Protein AF-A0A847FYL1-F1 (afdb_monomer_lite)

Radius of gyration: 13.66 Å; chains: 1; bounding box: 37×30×34 Å

Foldseek 3Di:
DAEEEEEFPPLCRVLLQVLCVVVVHNYDYDPLLPDQPLVVCCVPPPGPAYEYGYEDLVLSVVVVLPDPPSDPVSRVSSVVSPVSSVVPGPYYDYCSPHDSVRVNVVVVVVVVVPDD

Structure (mmCIF, N/CA/C/O backbone):
data_AF-A0A847FYL1-F1
#
_entry.id   AF-A0A847FYL1-F1
#
loop_
_atom_site.group_PDB
_atom_site.id
_atom_site.type_symbol
_atom_site.label_atom_id
_atom_site.label_alt_id
_atom_site.label_comp_id
_atom_site.label_asym_id
_atom_site.label_entity_id
_atom_site.label_seq_id
_atom_site.pdbx_PDB_ins_code
_atom_site.Cartn_x
_atom_site.Cartn_y
_atom_site.Cartn_z
_atom_site.occupancy
_atom_site.B_iso_or_equiv
_atom_site.auth_seq_id
_atom_site.auth_comp_id
_atom_site.auth_asym_id
_atom_site.auth_atom_id
_atom_site.pdbx_PDB_model_num
ATOM 1 N N . MET A 1 1 ? -7.626 -4.648 16.717 1.00 92.38 1 MET A N 1
ATOM 2 C CA . MET A 1 1 ? -7.654 -4.664 15.246 1.00 92.38 1 MET A CA 1
ATOM 3 C C . MET A 1 1 ? -6.235 -4.549 14.706 1.00 92.38 1 MET A C 1
ATOM 5 O O . MET A 1 1 ? -5.611 -3.505 14.866 1.00 92.38 1 MET A O 1
ATOM 9 N N . ARG A 1 2 ? -5.696 -5.636 14.153 1.00 97.06 2 ARG A N 1
ATOM 10 C CA . ARG A 1 2 ? -4.398 -5.714 13.477 1.00 97.06 2 ARG A CA 1
ATOM 11 C C . ARG A 1 2 ? -4.570 -5.358 12.009 1.00 97.06 2 ARG A C 1
ATOM 13 O O . ARG A 1 2 ? -5.327 -6.018 11.302 1.00 97.06 2 ARG A O 1
ATOM 20 N N . ILE A 1 3 ? -3.833 -4.359 11.553 1.00 98.19 3 ILE A N 1
ATOM 21 C CA . ILE A 1 3 ? -3.851 -3.889 10.172 1.00 98.19 3 ILE A CA 1
ATOM 22 C C . ILE A 1 3 ? -2.571 -4.353 9.487 1.00 98.19 3 ILE A C 1
ATOM 24 O O . ILE A 1 3 ? -1.465 -4.198 10.022 1.00 98.19 3 ILE A O 1
ATOM 28 N N . LYS A 1 4 ? -2.706 -4.912 8.288 1.00 98.56 4 LYS A N 1
ATOM 29 C CA . LYS A 1 4 ? -1.566 -5.245 7.439 1.00 98.56 4 LYS A CA 1
ATOM 30 C C . LYS A 1 4 ? -1.662 -4.530 6.109 1.00 98.56 4 LYS A C 1
ATOM 32 O O . LYS A 1 4 ? -2.681 -4.608 5.437 1.00 98.56 4 LYS A O 1
ATOM 37 N N . VAL A 1 5 ? -0.565 -3.890 5.731 1.00 98.75 5 VAL A N 1
ATOM 38 C CA . VAL A 1 5 ? -0.418 -3.169 4.471 1.00 98.75 5 VAL A CA 1
ATOM 39 C C . VAL A 1 5 ? 0.436 -3.989 3.501 1.00 98.75 5 VAL A C 1
ATOM 41 O O . VAL A 1 5 ? 1.550 -4.408 3.834 1.00 98.75 5 VAL A O 1
ATOM 44 N N . VAL A 1 6 ? -0.086 -4.214 2.299 1.00 98.62 6 VAL A N 1
ATOM 45 C CA . VAL A 1 6 ? 0.538 -4.939 1.178 1.00 98.62 6 VAL A CA 1
ATOM 46 C C . VAL A 1 6 ? 0.438 -4.107 -0.102 1.00 98.62 6 VAL A C 1
ATOM 48 O O . VAL A 1 6 ? -0.256 -3.095 -0.130 1.00 98.62 6 VAL A O 1
ATOM 51 N N . GLY A 1 7 ? 1.156 -4.501 -1.153 1.00 98.56 7 GLY A N 1
ATOM 52 C CA . GLY A 1 7 ? 1.242 -3.732 -2.397 1.00 98.56 7 GLY A CA 1
ATOM 53 C C . GLY A 1 7 ? 2.615 -3.827 -3.067 1.00 98.56 7 GLY A C 1
ATOM 54 O O . GLY A 1 7 ? 3.542 -4.362 -2.449 1.00 98.56 7 GLY A O 1
ATOM 55 N N . PRO A 1 8 ? 2.789 -3.332 -4.303 1.00 98.06 8 PRO A N 1
ATOM 56 C CA . PRO A 1 8 ? 4.088 -3.331 -4.977 1.00 98.06 8 PRO A CA 1
ATOM 57 C C . PRO A 1 8 ? 5.120 -2.444 -4.265 1.00 98.06 8 PRO A C 1
ATOM 59 O O . PRO A 1 8 ? 4.797 -1.615 -3.405 1.00 98.06 8 PRO A O 1
ATOM 62 N N . CYS A 1 9 ? 6.402 -2.608 -4.572 1.00 96.69 9 CYS A N 1
ATOM 63 C CA . CYS A 1 9 ? 7.427 -1.669 -4.129 1.00 96.69 9 CYS A CA 1
ATOM 64 C C . CYS A 1 9 ? 7.085 -0.245 -4.604 1.00 96.69 9 CYS A C 1
ATOM 66 O O . CYS A 1 9 ? 6.548 -0.055 -5.688 1.00 96.69 9 CYS A O 1
ATOM 68 N N . ALA A 1 10 ? 7.413 0.752 -3.778 1.00 96.62 10 ALA A N 1
ATOM 69 C CA . ALA A 1 10 ? 7.074 2.169 -3.970 1.00 96.62 10 ALA A CA 1
ATOM 70 C C . ALA A 1 10 ? 5.584 2.560 -3.887 1.00 96.62 10 ALA A C 1
ATOM 72 O O . ALA A 1 10 ? 5.282 3.741 -4.045 1.00 96.62 10 ALA A O 1
ATOM 73 N N . SER A 1 11 ? 4.671 1.656 -3.511 1.00 98.06 11 SER A N 1
ATOM 74 C CA . SER A 1 11 ? 3.275 2.029 -3.214 1.00 98.06 11 SER A CA 1
ATOM 75 C C . SER A 1 11 ? 3.057 2.683 -1.839 1.00 98.06 11 SER A C 1
ATOM 77 O O . SER A 1 11 ? 1.936 3.002 -1.477 1.00 98.06 11 SER A O 1
ATOM 79 N N . GLY A 1 12 ? 4.112 2.883 -1.037 1.00 97.88 12 GLY A N 1
ATOM 80 C CA . GLY A 1 12 ? 4.010 3.575 0.260 1.00 97.88 12 GLY A CA 1
ATOM 81 C C . GLY A 1 12 ? 3.687 2.685 1.469 1.00 97.88 12 GLY A C 1
ATOM 82 O O . GLY A 1 12 ? 3.408 3.198 2.550 1.00 97.88 12 GLY A O 1
ATOM 83 N N . LYS A 1 13 ? 3.776 1.350 1.344 1.00 98.25 13 LYS A N 1
ATOM 84 C CA . LYS A 1 13 ? 3.432 0.387 2.417 1.00 98.25 13 LYS A CA 1
ATOM 85 C C . LYS A 1 13 ? 4.035 0.708 3.793 1.00 98.25 13 LYS A C 1
ATOM 87 O O . LYS A 1 13 ? 3.334 0.717 4.804 1.00 98.25 13 LYS A O 1
ATOM 92 N N . SER A 1 14 ? 5.354 0.904 3.840 1.00 97.94 14 SER A N 1
ATOM 93 C CA . SER A 1 14 ? 6.104 1.125 5.083 1.00 97.94 14 SER A CA 1
ATOM 94 C C . SER A 1 14 ? 5.781 2.481 5.705 1.00 97.94 14 SER A C 1
ATOM 96 O O . SER A 1 14 ? 5.657 2.575 6.927 1.00 97.94 14 SER A O 1
ATOM 98 N N . VAL A 1 15 ? 5.599 3.498 4.859 1.00 98.31 15 VAL A N 1
ATOM 99 C CA . VAL A 1 15 ? 5.202 4.854 5.243 1.00 98.31 15 VAL A CA 1
ATOM 100 C C . VAL A 1 15 ? 3.816 4.835 5.878 1.00 98.31 15 VAL A C 1
ATOM 102 O O . VAL A 1 15 ? 3.678 5.270 7.021 1.00 98.31 15 VAL A O 1
ATOM 105 N N . LEU A 1 16 ? 2.817 4.250 5.206 1.00 98.69 16 LEU A N 1
ATOM 106 C CA . LEU A 1 16 ? 1.461 4.140 5.745 1.00 98.69 16 LEU A CA 1
ATOM 107 C C . LEU A 1 16 ? 1.458 3.384 7.077 1.00 98.69 16 LEU A C 1
ATOM 109 O O . LEU A 1 16 ? 0.901 3.864 8.062 1.00 98.69 16 LEU A O 1
ATOM 113 N N . ALA A 1 17 ? 2.121 2.225 7.143 1.00 98.56 17 ALA A N 1
ATOM 114 C CA . ALA A 1 17 ? 2.178 1.450 8.378 1.00 98.56 17 ALA A CA 1
ATOM 115 C C . ALA A 1 17 ? 2.839 2.241 9.524 1.00 98.56 17 ALA A C 1
ATOM 117 O O . ALA A 1 17 ? 2.401 2.142 10.668 1.00 98.56 17 ALA A O 1
ATOM 118 N N . ALA A 1 18 ? 3.870 3.046 9.241 1.00 98.69 18 ALA A N 1
ATOM 119 C CA . ALA A 1 18 ? 4.481 3.931 10.232 1.00 98.69 18 ALA A CA 1
ATOM 120 C C . ALA A 1 18 ? 3.545 5.073 10.659 1.00 98.69 18 ALA A C 1
ATOM 122 O O . ALA A 1 18 ? 3.453 5.350 11.854 1.00 98.69 18 ALA A O 1
ATOM 123 N N . GLY A 1 19 ? 2.832 5.697 9.718 1.00 98.62 19 GLY A N 1
ATOM 124 C CA . GLY A 1 19 ? 1.831 6.730 9.996 1.00 98.62 19 GLY A CA 1
ATOM 125 C C . GLY A 1 19 ? 0.709 6.222 10.896 1.00 98.62 19 GLY A C 1
ATOM 126 O O . GLY A 1 19 ? 0.441 6.814 11.938 1.00 98.62 19 GLY A O 1
ATOM 127 N N . LEU A 1 20 ? 0.140 5.062 10.570 1.00 98.50 20 LEU A N 1
ATOM 128 C CA . LEU A 1 20 ? -0.888 4.413 11.382 1.00 98.50 20 LEU A CA 1
ATOM 129 C C . LEU A 1 20 ? -0.391 4.083 12.795 1.00 98.50 20 LEU A C 1
ATOM 131 O O . LEU A 1 20 ? -1.097 4.338 13.769 1.00 98.50 20 LEU A O 1
ATOM 135 N N . ARG A 1 21 ? 0.845 3.583 12.938 1.00 98.62 21 ARG A N 1
ATOM 136 C CA . ARG A 1 21 ? 1.435 3.337 14.265 1.00 98.62 21 ARG A CA 1
ATOM 137 C C . ARG A 1 21 ? 1.583 4.617 15.087 1.00 98.62 21 ARG A C 1
ATOM 139 O O . ARG A 1 21 ? 1.324 4.579 16.285 1.00 98.62 21 ARG A O 1
ATOM 146 N N . ARG A 1 22 ? 1.957 5.746 14.470 1.00 98.44 22 ARG A N 1
ATOM 147 C CA . ARG A 1 22 ? 2.029 7.048 15.166 1.00 98.44 22 ARG A CA 1
ATOM 148 C C . ARG A 1 22 ? 0.668 7.513 15.688 1.00 98.44 22 ARG A C 1
ATOM 150 O O . ARG A 1 22 ? 0.624 8.188 16.707 1.00 98.44 22 ARG A O 1
ATOM 157 N N . LEU A 1 23 ? -0.419 7.121 15.026 1.00 97.62 23 LEU A N 1
ATOM 158 C CA . LEU A 1 23 ? -1.794 7.398 15.451 1.00 97.62 23 LEU A CA 1
ATOM 159 C C . LEU A 1 23 ? -2.352 6.360 16.446 1.00 97.62 23 LEU A C 1
ATOM 161 O O . LEU A 1 23 ? -3.519 6.429 16.817 1.00 97.62 23 LEU A O 1
ATOM 165 N N . GLY A 1 24 ? -1.540 5.392 16.889 1.00 97.88 24 GLY A N 1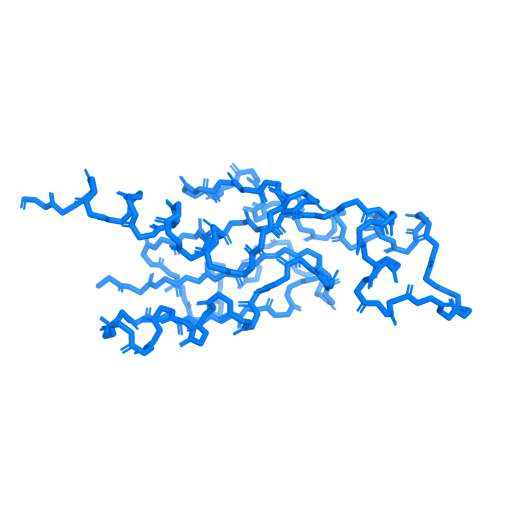
ATOM 166 C CA . GLY A 1 24 ? -1.936 4.382 17.876 1.00 97.88 24 GLY A CA 1
ATOM 167 C C . GLY A 1 24 ? -2.589 3.123 17.296 1.00 97.88 24 GLY A C 1
ATOM 168 O O . GLY A 1 24 ? -2.997 2.245 18.057 1.00 97.88 24 GLY A O 1
ATOM 169 N N . TYR A 1 25 ? -2.666 2.977 15.969 1.00 97.88 25 TYR A N 1
ATOM 170 C CA . TYR A 1 25 ? -3.157 1.743 15.356 1.00 97.88 25 TYR A CA 1
ATOM 171 C C . TYR A 1 25 ? -2.096 0.633 15.388 1.00 97.88 25 TYR A C 1
ATOM 173 O O . TYR A 1 25 ? -0.902 0.859 15.174 1.00 97.88 25 TYR A O 1
ATOM 181 N N . ASN A 1 26 ? -2.539 -0.615 15.564 1.00 97.69 26 ASN A N 1
ATOM 182 C CA . ASN A 1 26 ? -1.677 -1.790 15.441 1.00 97.69 26 ASN A CA 1
ATOM 183 C C . ASN A 1 26 ? -1.478 -2.149 13.956 1.00 97.69 26 ASN A C 1
ATOM 185 O O . ASN A 1 26 ? -2.207 -2.982 13.414 1.00 97.69 26 ASN A O 1
ATOM 189 N N . ALA A 1 27 ? -0.523 -1.487 13.295 1.00 98.31 27 ALA A N 1
ATOM 190 C CA . ALA A 1 27 ? -0.278 -1.615 11.858 1.00 98.31 27 ALA A CA 1
ATOM 191 C C . ALA A 1 27 ? 1.118 -2.163 11.508 1.00 98.31 27 ALA A C 1
ATOM 193 O O . ALA A 1 27 ? 2.145 -1.739 12.049 1.00 98.31 27 ALA A O 1
ATOM 194 N N . SER A 1 28 ? 1.162 -3.058 10.521 1.00 98.19 28 SER A N 1
ATOM 195 C CA . SER A 1 28 ? 2.382 -3.655 9.964 1.00 98.19 28 SER A CA 1
ATOM 196 C C . SER A 1 28 ? 2.369 -3.623 8.433 1.00 98.19 28 SER A C 1
ATOM 198 O O . SER A 1 28 ? 1.307 -3.535 7.824 1.00 98.19 28 SER A O 1
ATOM 200 N N . SER A 1 29 ? 3.538 -3.699 7.794 1.00 97.38 29 SER A N 1
ATOM 201 C CA . SER A 1 29 ? 3.658 -3.867 6.339 1.00 97.38 29 SER A CA 1
ATOM 202 C C . SER A 1 29 ? 4.283 -5.220 6.014 1.00 97.38 29 SER A C 1
ATOM 204 O O . SER A 1 29 ? 5.149 -5.681 6.758 1.00 97.38 29 SER A O 1
ATOM 206 N N . ALA A 1 30 ? 3.896 -5.833 4.897 1.00 95.25 30 ALA A N 1
ATOM 207 C CA . ALA A 1 30 ? 4.496 -7.077 4.416 1.00 95.25 30 ALA A CA 1
ATOM 208 C C . ALA A 1 30 ? 5.171 -6.892 3.050 1.00 95.25 30 ALA A C 1
ATOM 210 O O . ALA A 1 30 ? 4.635 -6.236 2.159 1.00 95.25 30 ALA A O 1
ATOM 211 N N . ALA A 1 31 ? 6.331 -7.527 2.887 1.00 94.88 31 ALA A N 1
ATOM 212 C CA . ALA A 1 31 ? 7.096 -7.591 1.641 1.00 94.88 31 ALA A CA 1
ATOM 213 C C . ALA A 1 31 ? 6.583 -8.724 0.723 1.00 94.88 31 ALA A C 1
ATOM 215 O O . ALA A 1 31 ? 7.351 -9.564 0.253 1.00 94.88 31 ALA A O 1
ATOM 216 N N . GLN A 1 32 ? 5.258 -8.820 0.549 1.00 93.56 32 GLN A N 1
ATOM 217 C CA . GLN A 1 32 ? 4.636 -9.912 -0.213 1.00 93.56 32 GLN A CA 1
ATOM 218 C C . GLN A 1 32 ? 4.940 -9.844 -1.719 1.00 93.56 32 GLN A C 1
ATOM 220 O O . GLN A 1 32 ? 4.994 -10.878 -2.376 1.00 93.56 32 GLN A O 1
ATOM 225 N N . ASP A 1 33 ? 5.221 -8.660 -2.247 1.00 93.81 33 ASP A N 1
ATOM 226 C CA . ASP A 1 33 ? 5.736 -8.413 -3.599 1.00 93.81 33 ASP A CA 1
ATOM 227 C C . ASP A 1 33 ? 6.994 -9.235 -3.957 1.00 93.81 33 ASP A C 1
ATOM 229 O O . ASP A 1 33 ? 7.299 -9.453 -5.136 1.00 93.81 33 ASP A O 1
ATOM 233 N N . HIS A 1 34 ? 7.699 -9.756 -2.950 1.00 93.81 34 HIS A N 1
ATOM 234 C CA . HIS A 1 34 ? 8.875 -10.615 -3.105 1.00 93.81 34 HIS A CA 1
ATOM 235 C C . HIS A 1 34 ? 8.621 -12.093 -2.772 1.00 93.81 34 HIS A C 1
ATOM 237 O O . HIS A 1 34 ? 9.555 -12.891 -2.789 1.00 93.81 34 HIS A O 1
ATOM 243 N N . SER A 1 35 ? 7.378 -12.474 -2.477 1.00 94.50 35 SER A N 1
ATOM 244 C CA . SER A 1 35 ? 7.006 -13.840 -2.111 1.00 94.50 35 SER A CA 1
ATOM 245 C C . SER A 1 35 ? 6.308 -14.562 -3.258 1.00 94.50 35 SER A C 1
ATOM 247 O O . SER A 1 35 ? 5.477 -13.989 -3.955 1.00 94.50 35 SER A O 1
ATOM 249 N N . TYR A 1 36 ? 6.611 -15.851 -3.419 1.00 95.00 36 TYR A N 1
ATOM 250 C CA . TYR A 1 36 ? 5.887 -16.747 -4.328 1.00 95.00 36 TYR A CA 1
ATOM 251 C C . TYR A 1 36 ? 4.694 -17.443 -3.663 1.00 95.00 36 TYR A C 1
ATOM 253 O O . TYR A 1 36 ? 4.009 -18.220 -4.316 1.00 95.00 36 TYR A O 1
ATOM 261 N N . VAL A 1 37 ? 4.441 -17.192 -2.373 1.00 96.94 37 VAL A N 1
ATOM 262 C CA . VAL A 1 37 ? 3.284 -17.737 -1.652 1.00 96.94 37 VAL A CA 1
ATOM 263 C C . VAL A 1 37 ? 2.127 -16.735 -1.768 1.00 96.94 37 VAL A C 1
ATOM 265 O O . VAL A 1 37 ? 2.170 -15.706 -1.086 1.00 96.94 37 VAL A O 1
ATOM 268 N N . PRO A 1 38 ? 1.084 -16.996 -2.586 1.00 95.56 38 PRO A N 1
ATOM 269 C CA . PRO A 1 38 ? 0.067 -15.986 -2.907 1.00 95.56 38 PRO A CA 1
ATOM 270 C C . PRO A 1 38 ? -0.717 -15.495 -1.683 1.00 95.56 38 PRO A C 1
ATOM 272 O O . PRO A 1 38 ? -1.109 -14.335 -1.588 1.00 95.56 38 PRO A O 1
ATOM 275 N N . ASP A 1 39 ? -0.916 -16.360 -0.695 1.00 96.94 39 ASP A N 1
ATOM 276 C CA . ASP A 1 39 ? -1.650 -16.060 0.530 1.00 96.94 39 ASP A CA 1
ATOM 277 C C . ASP A 1 39 ? -0.736 -15.854 1.748 1.00 96.94 39 ASP A C 1
ATOM 279 O O . ASP A 1 39 ? -1.167 -16.021 2.892 1.00 96.94 39 ASP A O 1
ATOM 283 N N . MET A 1 40 ? 0.526 -15.459 1.531 1.00 96.88 40 MET A N 1
ATOM 284 C CA . MET A 1 40 ? 1.485 -15.188 2.611 1.00 96.88 40 MET A CA 1
ATOM 285 C C . MET A 1 40 ? 0.924 -14.220 3.661 1.00 96.88 40 MET A C 1
ATOM 287 O O . MET A 1 40 ? 1.102 -14.449 4.861 1.00 96.88 40 MET A O 1
ATOM 291 N N . TRP A 1 41 ? 0.212 -13.168 3.233 1.00 96.69 41 TRP A N 1
ATOM 292 C CA . TRP A 1 41 ? -0.438 -12.202 4.125 1.00 96.69 41 TRP A CA 1
ATOM 293 C C . TRP A 1 41 ? -1.368 -12.858 5.151 1.00 96.69 41 TRP A C 1
ATOM 295 O O . TRP A 1 41 ? -1.493 -12.348 6.263 1.00 96.69 41 TRP A O 1
ATOM 305 N N . ARG A 1 42 ? -1.998 -13.984 4.807 1.00 96.88 42 ARG A N 1
ATOM 306 C CA . ARG A 1 42 ? -2.914 -14.717 5.682 1.00 96.88 42 ARG A CA 1
ATOM 307 C C . ARG A 1 42 ? -2.183 -15.707 6.583 1.00 96.88 42 ARG A C 1
ATOM 309 O O . ARG A 1 42 ? -2.680 -16.011 7.656 1.00 96.88 42 ARG A O 1
ATOM 316 N N . ARG A 1 43 ? -1.012 -16.202 6.172 1.00 96.56 43 ARG A N 1
ATOM 317 C CA . ARG A 1 43 ? -0.251 -17.231 6.907 1.00 96.56 43 ARG A CA 1
ATOM 318 C C . ARG A 1 43 ? 0.686 -16.652 7.965 1.00 96.56 43 ARG A C 1
ATOM 320 O O . ARG A 1 43 ? 0.799 -17.209 9.050 1.00 96.56 43 ARG A O 1
ATOM 327 N N . ILE A 1 44 ? 1.359 -15.542 7.665 1.00 94.75 44 ILE A N 1
ATOM 328 C CA . ILE A 1 44 ? 2.377 -14.951 8.549 1.00 94.75 44 ILE A CA 1
ATOM 329 C C . ILE A 1 44 ? 1.787 -13.726 9.237 1.00 94.75 44 ILE A C 1
ATOM 331 O O . ILE A 1 44 ? 1.557 -12.722 8.570 1.00 94.75 44 ILE A O 1
ATOM 335 N N . ASN A 1 45 ? 1.576 -13.771 10.555 1.00 93.31 45 ASN A N 1
ATOM 336 C CA . ASN A 1 45 ? 0.934 -12.702 11.342 1.00 93.31 45 AS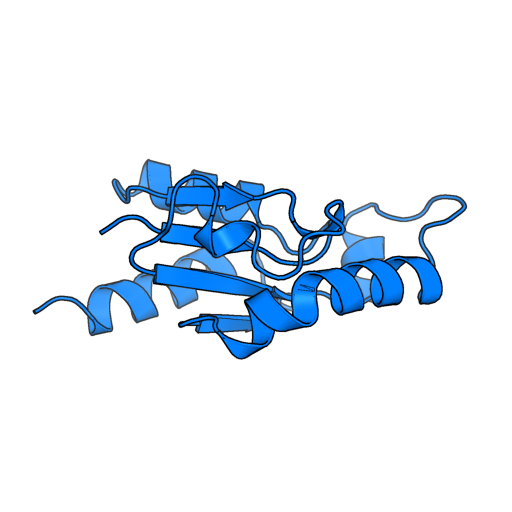N A CA 1
ATOM 337 C C . ASN A 1 45 ? -0.419 -12.252 10.747 1.00 93.31 45 ASN A C 1
ATOM 339 O O . ASN A 1 45 ? -0.510 -11.122 10.263 1.00 93.31 45 ASN A O 1
ATOM 343 N N . PRO A 1 46 ? -1.443 -13.123 10.705 1.00 96.25 46 PRO A N 1
ATOM 344 C CA . PRO A 1 46 ? -2.708 -12.852 10.012 1.00 96.25 46 PRO A CA 1
ATOM 345 C C . PRO A 1 46 ? -3.347 -11.524 10.470 1.00 96.25 46 PRO A C 1
ATOM 347 O O . PRO A 1 46 ? -3.372 -11.280 11.678 1.00 96.25 46 PRO A O 1
ATOM 350 N N . PRO A 1 47 ? -3.821 -10.652 9.562 1.00 97.50 47 PRO A N 1
ATOM 351 C CA . PRO A 1 47 ? -4.463 -9.399 9.948 1.00 97.50 47 PRO A CA 1
ATOM 352 C C . PRO A 1 47 ? -5.946 -9.575 10.281 1.00 97.50 47 PRO A C 1
ATOM 354 O O . PRO A 1 47 ? -6.565 -10.548 9.860 1.00 97.50 47 PRO A O 1
ATOM 357 N N . ASP A 1 48 ? -6.504 -8.583 10.975 1.00 97.56 48 ASP A N 1
ATOM 358 C CA . ASP A 1 48 ? -7.956 -8.392 11.066 1.00 97.56 48 ASP A CA 1
ATOM 359 C C . ASP A 1 48 ? -8.458 -7.525 9.891 1.00 97.56 48 ASP A C 1
ATOM 361 O O . ASP A 1 48 ? -9.595 -7.685 9.467 1.00 97.56 48 ASP A O 1
ATOM 365 N N . LEU A 1 49 ? -7.604 -6.631 9.360 1.00 97.56 49 LEU A N 1
ATOM 366 C CA . LEU A 1 49 ? -7.838 -5.860 8.131 1.00 97.56 49 LEU A CA 1
ATOM 367 C C . LEU A 1 49 ? -6.609 -5.860 7.210 1.00 97.56 49 LEU A C 1
ATOM 369 O O . LEU A 1 49 ? -5.485 -5.575 7.649 1.00 97.56 49 LEU A O 1
ATOM 373 N N . LEU A 1 50 ? -6.828 -6.118 5.923 1.00 98.56 50 LEU A N 1
ATOM 374 C CA . LEU A 1 50 ? -5.819 -6.085 4.869 1.00 98.56 50 LEU A CA 1
ATOM 375 C C . LEU A 1 50 ? -6.010 -4.852 3.975 1.00 98.56 50 LEU A C 1
ATOM 377 O O . LEU A 1 50 ? -7.032 -4.704 3.314 1.00 98.56 50 LEU A O 1
ATOM 381 N N . ILE A 1 51 ? -4.994 -3.994 3.913 1.00 98.69 51 ILE A N 1
ATOM 382 C CA . ILE A 1 51 ? -4.965 -2.809 3.051 1.00 98.69 51 ILE A CA 1
ATOM 383 C C . ILE A 1 51 ? -3.998 -3.059 1.902 1.00 98.69 51 ILE A C 1
ATOM 385 O O . ILE A 1 51 ? -2.830 -3.385 2.127 1.00 98.69 51 ILE A O 1
ATOM 389 N N . TYR A 1 52 ? -4.472 -2.865 0.679 1.00 98.81 52 TYR A N 1
ATOM 390 C CA . TYR A 1 52 ? -3.681 -2.949 -0.535 1.00 98.81 52 TYR A CA 1
ATOM 391 C C . TYR A 1 52 ? -3.398 -1.555 -1.091 1.00 98.81 52 TYR A C 1
ATOM 393 O O . TYR A 1 52 ? -4.325 -0.822 -1.425 1.00 98.81 52 TYR A O 1
ATOM 401 N N . LEU A 1 53 ? -2.120 -1.209 -1.236 1.00 98.88 53 LEU A N 1
ATOM 402 C CA . LEU A 1 53 ? -1.687 -0.000 -1.934 1.00 98.88 53 LEU A CA 1
ATOM 403 C C . LEU A 1 53 ? -1.124 -0.367 -3.303 1.00 98.88 53 LEU A C 1
ATOM 405 O O . LEU A 1 53 ? -0.162 -1.137 -3.375 1.00 98.88 53 LEU A O 1
ATOM 409 N N . ASP A 1 54 ? -1.675 0.204 -4.369 1.00 98.62 54 ASP A N 1
ATOM 410 C CA . ASP A 1 54 ? -1.137 0.065 -5.721 1.00 98.62 54 ASP A CA 1
ATOM 411 C C . ASP A 1 54 ? -0.331 1.290 -6.154 1.00 98.62 54 ASP A C 1
ATOM 413 O O . ASP A 1 54 ? -0.372 2.352 -5.527 1.00 98.62 54 ASP A O 1
ATOM 417 N N . VAL A 1 55 ? 0.455 1.101 -7.209 1.00 98.44 55 VAL A N 1
ATOM 418 C CA . VAL A 1 55 ? 1.224 2.158 -7.862 1.00 98.44 55 VAL A CA 1
ATOM 419 C C . VAL A 1 55 ? 1.462 1.805 -9.334 1.00 98.44 55 VAL A C 1
ATOM 421 O O . VAL A 1 55 ? 1.619 0.628 -9.689 1.00 98.44 55 VAL A O 1
ATOM 424 N N . GLY A 1 56 ? 1.474 2.811 -10.195 1.00 98.25 56 GLY A N 1
ATOM 425 C CA . GLY A 1 56 ? 1.903 2.774 -11.583 1.00 98.25 56 GLY A CA 1
ATOM 426 C C . GLY A 1 56 ? 3.404 3.023 -11.735 1.00 98.25 56 GLY A C 1
ATOM 427 O O . GLY A 1 56 ? 4.093 3.492 -10.824 1.00 98.25 56 GLY A O 1
ATOM 428 N N . LEU A 1 57 ? 3.941 2.697 -12.911 1.00 97.75 57 LEU A N 1
ATOM 429 C CA . LEU A 1 57 ? 5.380 2.786 -13.169 1.00 97.75 57 LEU A CA 1
ATOM 430 C C . LEU A 1 57 ? 5.895 4.228 -13.066 1.00 97.75 57 LEU A C 1
ATOM 432 O O . LEU A 1 57 ? 6.881 4.478 -12.379 1.00 97.75 57 LEU A O 1
ATOM 436 N N . GLU A 1 58 ? 5.178 5.179 -13.665 1.00 96.88 58 GLU A N 1
ATOM 437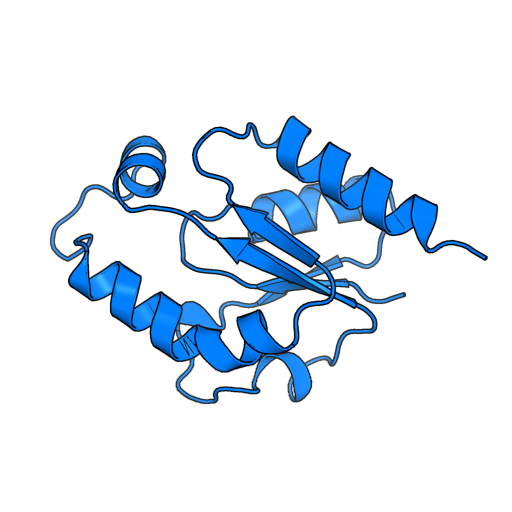 C CA . GLU A 1 58 ? 5.528 6.604 -13.635 1.00 96.88 58 GLU A CA 1
ATOM 438 C C . GLU A 1 58 ? 5.589 7.150 -12.202 1.00 96.88 58 GLU A C 1
ATOM 440 O O . GLU A 1 58 ? 6.539 7.837 -11.822 1.00 96.88 58 GLU A O 1
ATOM 445 N N . ALA A 1 59 ? 4.610 6.811 -11.359 1.00 97.44 59 ALA A N 1
ATOM 446 C CA . ALA A 1 59 ? 4.610 7.219 -9.957 1.00 97.44 59 ALA A CA 1
ATOM 447 C C . ALA A 1 59 ? 5.749 6.556 -9.167 1.00 97.44 59 ALA A C 1
ATOM 449 O O . ALA A 1 59 ? 6.419 7.216 -8.367 1.00 97.44 59 ALA A O 1
ATOM 450 N N . ALA A 1 60 ? 6.032 5.274 -9.417 1.00 97.06 60 ALA A N 1
ATOM 451 C CA . ALA A 1 60 ? 7.178 4.594 -8.822 1.00 97.06 60 ALA A CA 1
ATOM 452 C C . ALA A 1 60 ? 8.509 5.255 -9.232 1.00 97.06 60 ALA A C 1
ATOM 454 O O . ALA A 1 60 ? 9.396 5.439 -8.390 1.00 97.06 60 ALA A O 1
ATOM 455 N N . HIS A 1 61 ? 8.639 5.673 -10.493 1.00 96.75 61 HIS A N 1
ATOM 456 C CA . HIS A 1 61 ? 9.797 6.404 -11.011 1.00 96.75 61 HIS A CA 1
ATOM 457 C C . HIS A 1 61 ? 9.952 7.773 -10.346 1.00 96.75 61 HIS A C 1
ATOM 459 O O . HIS A 1 61 ? 11.037 8.077 -9.848 1.00 96.75 61 HIS A O 1
ATOM 465 N N . ARG A 1 62 ? 8.867 8.550 -10.206 1.00 95.75 62 ARG A N 1
ATOM 466 C CA . ARG A 1 62 ? 8.870 9.805 -9.423 1.00 95.75 62 ARG A CA 1
ATOM 467 C C . ARG A 1 62 ? 9.345 9.592 -7.979 1.00 95.75 62 ARG A C 1
ATOM 469 O O . ARG A 1 62 ? 9.966 10.476 -7.398 1.00 95.75 62 ARG A O 1
ATOM 476 N N . ARG A 1 63 ? 9.117 8.400 -7.416 1.00 94.94 63 ARG A N 1
ATOM 477 C CA . ARG A 1 63 ? 9.559 7.968 -6.073 1.00 94.94 63 ARG A CA 1
ATOM 478 C C . ARG A 1 63 ? 10.959 7.328 -6.055 1.00 94.94 63 ARG A C 1
ATOM 480 O O . ARG A 1 63 ? 11.321 6.626 -5.105 1.00 94.94 63 ARG A O 1
ATOM 487 N N . GLY A 1 64 ? 11.756 7.542 -7.102 1.00 92.75 64 GLY A N 1
ATOM 488 C CA . GLY A 1 64 ? 13.164 7.143 -7.175 1.00 92.75 64 GLY A CA 1
ATOM 489 C C . GLY A 1 64 ? 13.406 5.682 -7.558 1.00 92.75 64 GLY A C 1
ATOM 490 O O . GLY A 1 64 ? 14.503 5.165 -7.346 1.00 92.75 64 GLY A O 1
ATOM 491 N N . ARG A 1 65 ? 12.405 4.980 -8.099 1.00 93.38 65 ARG A N 1
ATOM 492 C CA . ARG A 1 65 ? 12.571 3.616 -8.625 1.00 93.38 65 ARG A CA 1
ATOM 493 C C . ARG A 1 65 ? 12.989 3.628 -10.100 1.00 93.38 65 ARG A C 1
ATOM 495 O O . ARG A 1 65 ? 12.264 3.122 -10.935 1.00 93.38 65 ARG A O 1
ATOM 502 N N . THR A 1 66 ? 14.132 4.226 -10.429 1.00 84.38 66 THR A N 1
ATOM 503 C CA . THR A 1 66 ? 14.506 4.593 -11.818 1.00 84.38 66 THR A CA 1
ATOM 504 C C . THR A 1 66 ? 15.743 3.871 -12.383 1.00 84.38 66 THR A C 1
ATOM 506 O O . THR A 1 66 ? 16.378 4.353 -13.315 1.00 84.38 66 THR A O 1
ATOM 509 N N . GLY A 1 67 ? 16.126 2.713 -11.833 1.00 84.75 67 GLY A N 1
ATOM 510 C CA . GLY A 1 67 ? 17.326 1.965 -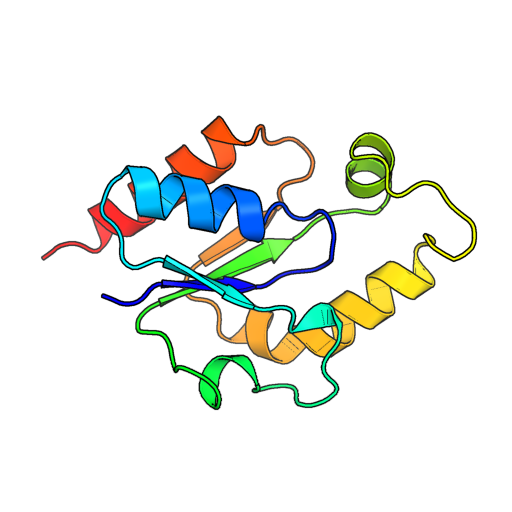12.249 1.00 84.75 67 GLY A CA 1
ATOM 511 C C . GLY A 1 67 ? 17.080 0.841 -13.265 1.00 84.75 67 GLY A C 1
ATOM 512 O O . GLY A 1 67 ? 15.942 0.486 -13.566 1.00 84.75 67 GLY A O 1
ATOM 513 N N . HIS A 1 68 ? 18.164 0.215 -13.741 1.00 78.69 68 HIS A N 1
ATOM 514 C CA . HIS A 1 68 ? 18.079 -1.008 -14.549 1.00 78.69 68 HIS A CA 1
ATOM 515 C C . HIS A 1 68 ? 17.237 -2.082 -13.838 1.00 78.69 68 HIS A C 1
ATOM 517 O O . HIS A 1 68 ? 17.499 -2.422 -12.684 1.00 78.69 68 HIS A O 1
ATOM 523 N N . GLY A 1 69 ? 16.228 -2.606 -14.539 1.00 85.25 69 GLY A N 1
ATOM 524 C CA . GLY A 1 69 ? 15.286 -3.601 -14.019 1.00 85.25 69 GLY A CA 1
ATOM 525 C C . GLY A 1 69 ? 14.048 -3.027 -13.321 1.00 85.25 69 GLY A C 1
ATOM 526 O O . GLY A 1 69 ? 13.206 -3.804 -12.884 1.00 85.25 69 GLY A O 1
ATOM 527 N N . TRP A 1 70 ? 13.909 -1.700 -13.219 1.00 93.12 70 TRP A N 1
ATOM 528 C CA . TRP A 1 70 ? 12.669 -1.038 -12.795 1.00 93.12 70 TRP A CA 1
ATOM 529 C C . TRP A 1 70 ? 11.811 -0.632 -13.997 1.00 93.12 70 TRP A C 1
ATOM 531 O O . TRP A 1 70 ? 11.621 0.546 -14.299 1.00 93.12 70 TRP A O 1
ATOM 541 N N . ASP A 1 71 ? 11.298 -1.643 -14.686 1.00 96.31 71 ASP A N 1
ATOM 542 C CA . ASP A 1 71 ? 10.420 -1.519 -15.845 1.00 96.31 71 ASP A CA 1
ATOM 543 C C . ASP A 1 71 ? 9.000 -2.026 -15.542 1.00 96.31 71 ASP A C 1
ATOM 545 O O . ASP A 1 71 ? 8.684 -2.480 -14.434 1.00 96.31 71 ASP A O 1
ATOM 549 N N . GLN A 1 72 ? 8.128 -1.925 -16.548 1.00 97.25 72 GLN A N 1
ATOM 550 C CA . GLN A 1 72 ? 6.749 -2.390 -16.450 1.00 97.25 72 GLN A CA 1
ATOM 551 C C . GLN A 1 72 ? 6.682 -3.893 -16.154 1.00 97.25 72 GLN A C 1
ATOM 553 O O . GLN A 1 72 ? 5.904 -4.308 -15.302 1.00 97.25 72 GLN A O 1
ATOM 558 N N . GLU A 1 73 ? 7.545 -4.705 -16.772 1.00 97.56 73 GLU A N 1
ATOM 559 C CA . GLU A 1 73 ? 7.566 -6.155 -16.558 1.00 97.56 73 GLU A CA 1
ATOM 560 C C . GLU A 1 73 ? 7.893 -6.502 -15.096 1.00 97.56 73 GLU A C 1
ATOM 562 O O . GLU A 1 73 ? 7.276 -7.376 -14.480 1.00 97.56 73 GLU A O 1
ATOM 567 N N . TYR A 1 74 ? 8.855 -5.808 -14.492 1.00 97.06 74 TYR A N 1
ATOM 568 C CA . TYR A 1 74 ? 9.183 -5.980 -13.085 1.00 97.06 74 TYR A CA 1
ATOM 569 C C . TYR A 1 74 ? 8.033 -5.582 -12.160 1.00 97.06 74 TYR A C 1
ATOM 571 O O . TYR A 1 74 ? 7.759 -6.304 -11.193 1.00 97.06 74 TYR A O 1
ATOM 579 N N . LEU A 1 75 ? 7.349 -4.474 -12.449 1.00 97.75 75 LEU A N 1
ATOM 580 C CA . LEU A 1 75 ? 6.171 -4.060 -11.693 1.00 97.75 75 LEU A CA 1
ATOM 581 C C . LEU A 1 75 ? 5.031 -5.081 -11.834 1.00 97.75 75 LEU A C 1
ATOM 583 O O . LEU A 1 75 ? 4.451 -5.492 -10.828 1.00 97.75 75 LEU A O 1
ATOM 587 N N . ASP A 1 76 ? 4.773 -5.567 -13.045 1.00 98.19 76 ASP A N 1
ATOM 588 C CA . ASP A 1 76 ? 3.734 -6.560 -13.327 1.00 98.19 76 ASP A CA 1
ATOM 589 C C . ASP A 1 76 ? 3.998 -7.878 -12.597 1.00 98.19 76 ASP A C 1
ATOM 591 O O . ASP A 1 76 ? 3.089 -8.446 -11.990 1.00 98.19 76 ASP A O 1
ATOM 595 N N . ARG A 1 77 ? 5.257 -8.336 -12.541 1.00 98.06 77 ARG A N 1
ATOM 596 C CA . ARG A 1 77 ? 5.635 -9.522 -11.751 1.00 98.06 77 ARG A CA 1
ATOM 597 C C . ARG A 1 77 ? 5.349 -9.350 -10.260 1.00 98.06 77 ARG A C 1
ATOM 599 O O . ARG A 1 77 ? 4.938 -10.309 -9.605 1.00 98.06 77 ARG A O 1
ATOM 606 N N . GLN A 1 78 ? 5.557 -8.155 -9.704 1.00 98.00 78 GLN A N 1
ATOM 607 C CA . GLN A 1 78 ? 5.176 -7.877 -8.316 1.00 98.00 78 GLN A CA 1
ATOM 608 C C . GLN A 1 78 ? 3.655 -7.914 -8.148 1.00 98.00 78 GLN A C 1
ATOM 610 O O . GLN A 1 78 ? 3.170 -8.566 -7.223 1.00 98.00 78 GLN A O 1
ATOM 615 N N . LYS A 1 79 ? 2.903 -7.273 -9.055 1.00 98.31 79 LYS A N 1
ATOM 616 C CA . LYS A 1 79 ? 1.430 -7.263 -9.029 1.00 98.31 79 LYS A CA 1
ATOM 617 C C . LYS A 1 79 ? 0.841 -8.672 -9.158 1.00 98.31 79 LYS A C 1
ATOM 619 O O . LYS A 1 79 ? -0.084 -8.997 -8.421 1.00 98.31 79 LYS A O 1
ATOM 624 N N . ALA A 1 80 ? 1.425 -9.538 -9.986 1.00 98.25 80 ALA A N 1
ATOM 625 C CA . ALA A 1 80 ? 1.010 -10.935 -10.124 1.00 98.25 80 ALA A CA 1
ATOM 626 C C . ALA A 1 80 ? 1.152 -11.724 -8.807 1.00 98.25 80 ALA A C 1
ATOM 628 O O . ALA A 1 80 ? 0.225 -12.403 -8.374 1.00 98.25 80 ALA A O 1
ATOM 629 N N . ARG A 1 81 ? 2.275 -11.579 -8.089 1.00 98.19 81 ARG A N 1
ATOM 630 C CA . ARG A 1 81 ? 2.473 -12.212 -6.760 1.00 98.19 81 ARG A CA 1
ATOM 631 C C . ARG A 1 81 ? 1.489 -11.713 -5.699 1.00 98.19 81 ARG A C 1
ATOM 633 O O . ARG A 1 81 ? 1.232 -12.374 -4.690 1.00 98.19 81 ARG A O 1
ATOM 640 N N . LEU A 1 82 ? 0.971 -10.515 -5.916 1.00 98.44 82 LEU A N 1
ATOM 641 C CA . LEU A 1 82 ? 0.083 -9.793 -5.025 1.00 98.44 82 LEU A CA 1
ATOM 642 C C . LEU A 1 82 ? -1.401 -9.972 -5.363 1.00 98.44 82 LEU A C 1
ATOM 644 O O . LEU A 1 82 ? -2.239 -9.513 -4.590 1.00 98.44 82 LEU A O 1
ATOM 648 N N . GLU A 1 83 ? -1.738 -10.660 -6.455 1.00 98.19 83 GLU A N 1
ATOM 649 C CA . GLU A 1 83 ? -3.108 -10.796 -6.957 1.00 98.19 83 GLU A CA 1
ATOM 650 C C . GLU A 1 83 ? -4.065 -11.352 -5.897 1.00 98.19 83 GLU A C 1
ATOM 652 O O . GLU A 1 83 ? -5.119 -10.772 -5.639 1.00 98.19 83 GLU A O 1
ATOM 657 N N . HIS A 1 84 ? -3.656 -12.404 -5.183 1.00 98.56 84 HIS A N 1
ATOM 658 C CA . HIS A 1 84 ? -4.461 -12.947 -4.089 1.00 98.56 84 HIS A CA 1
ATOM 659 C C . HIS A 1 84 ? -4.607 -11.940 -2.935 1.00 98.56 84 HIS A C 1
ATOM 661 O O . HIS A 1 84 ? -5.652 -11.883 -2.296 1.00 98.56 84 HIS A O 1
ATOM 667 N N . ALA A 1 85 ? -3.598 -11.134 -2.608 1.00 98.31 85 ALA A N 1
ATOM 668 C CA . ALA A 1 85 ? -3.762 -10.128 -1.559 1.00 98.31 85 ALA A CA 1
ATOM 669 C C . ALA A 1 85 ? -4.711 -9.000 -2.005 1.00 98.31 85 ALA A C 1
ATOM 671 O O . ALA A 1 85 ? -5.542 -8.558 -1.218 1.00 98.31 85 ALA A O 1
ATOM 672 N N . ARG A 1 86 ? -4.632 -8.590 -3.277 1.00 98.44 86 ARG A N 1
ATOM 673 C CA . ARG A 1 86 ? -5.515 -7.586 -3.887 1.00 98.44 86 ARG A CA 1
ATOM 674 C C . ARG A 1 86 ? -6.973 -8.041 -3.914 1.00 98.44 86 ARG A C 1
ATOM 676 O O . ARG A 1 86 ? -7.854 -7.281 -3.540 1.00 98.44 86 ARG A O 1
ATOM 683 N N . ALA A 1 87 ? -7.228 -9.285 -4.316 1.00 98.44 87 ALA A N 1
ATOM 684 C CA . ALA A 1 87 ? -8.580 -9.840 -4.396 1.00 98.44 87 ALA A CA 1
ATOM 685 C C . ALA A 1 87 ? -9.266 -9.982 -3.024 1.00 98.44 87 ALA A C 1
ATOM 687 O O . ALA A 1 87 ? -10.486 -10.081 -2.951 1.00 98.44 87 ALA A O 1
ATOM 688 N N . HIS A 1 88 ? -8.483 -10.003 -1.943 1.00 98.50 88 HIS A N 1
ATOM 689 C CA . HIS A 1 88 ? -8.960 -10.224 -0.580 1.00 98.50 88 HIS A CA 1
ATOM 690 C C . HIS A 1 88 ? -8.757 -9.013 0.346 1.00 98.50 88 HIS A C 1
ATOM 692 O O . HIS A 1 88 ? -8.951 -9.144 1.553 1.00 98.50 88 HIS A O 1
ATOM 698 N N . SER A 1 89 ? -8.335 -7.857 -0.175 1.00 98.31 89 SER A N 1
ATOM 699 C CA . SER A 1 89 ? -8.128 -6.664 0.647 1.00 98.31 89 SER A CA 1
ATOM 700 C C . SER A 1 89 ? -9.448 -6.025 1.059 1.00 98.31 89 SER A C 1
ATOM 702 O O . SER A 1 89 ? -10.352 -5.885 0.239 1.00 98.31 89 SER A O 1
ATOM 704 N N . ASP A 1 90 ? -9.516 -5.554 2.299 1.00 98.56 90 ASP A N 1
ATOM 705 C CA . ASP A 1 90 ? -10.644 -4.782 2.818 1.00 98.56 90 ASP A CA 1
ATOM 706 C C . ASP A 1 90 ? -10.688 -3.356 2.257 1.00 98.56 90 ASP A C 1
ATOM 708 O O . ASP A 1 90 ? -11.758 -2.752 2.182 1.00 98.56 90 ASP A O 1
ATOM 712 N N . LEU A 1 91 ? -9.520 -2.824 1.882 1.00 98.56 91 LEU A N 1
ATOM 713 C CA . LEU A 1 91 ? -9.355 -1.533 1.226 1.00 98.56 91 LEU A CA 1
ATOM 714 C C . LEU A 1 91 ? -8.273 -1.633 0.152 1.00 98.56 91 LEU A C 1
ATOM 716 O O . LEU A 1 91 ? -7.158 -2.074 0.430 1.00 98.56 91 LEU A O 1
ATOM 720 N N . TYR A 1 92 ? -8.597 -1.157 -1.046 1.00 98.75 92 TYR A N 1
ATOM 721 C CA . TYR A 1 92 ? -7.654 -0.924 -2.133 1.00 98.75 92 TYR A CA 1
ATOM 722 C C . TYR A 1 92 ? -7.489 0.581 -2.341 1.00 98.75 92 TYR A C 1
ATOM 724 O O . TYR A 1 92 ? -8.484 1.308 -2.377 1.00 98.75 92 TYR A O 1
ATOM 732 N N . LEU A 1 93 ? -6.253 1.040 -2.521 1.00 98.56 93 LEU A N 1
ATOM 733 C CA . LEU A 1 93 ? -5.967 2.429 -2.850 1.00 98.56 93 LEU A CA 1
ATOM 734 C C . LEU A 1 93 ? -4.896 2.519 -3.937 1.00 98.56 93 LEU A C 1
ATOM 736 O O . LEU A 1 93 ? -3.793 1.998 -3.775 1.00 98.56 93 LEU A O 1
ATOM 740 N N . ASP A 1 94 ? -5.227 3.208 -5.024 1.00 98.38 94 ASP A N 1
ATOM 741 C CA . ASP A 1 94 ? -4.243 3.675 -5.997 1.00 98.38 94 ASP A CA 1
ATOM 742 C C . ASP A 1 94 ? -3.548 4.919 -5.438 1.00 98.38 94 ASP A C 1
ATOM 744 O O . ASP A 1 94 ? -4.214 5.848 -4.973 1.00 98.38 94 ASP A O 1
ATOM 748 N N . THR A 1 95 ? -2.217 4.908 -5.421 1.00 98.56 95 THR A N 1
ATOM 749 C CA . THR A 1 95 ? -1.422 5.959 -4.787 1.00 98.56 95 THR A CA 1
ATOM 750 C C . THR A 1 95 ? -0.785 6.924 -5.774 1.00 98.56 95 THR A C 1
ATOM 752 O O . THR A 1 95 ? -0.070 7.809 -5.318 1.00 98.56 95 THR A O 1
ATOM 755 N N . ASP A 1 96 ? -0.993 6.785 -7.084 1.00 98.19 96 ASP A N 1
ATOM 756 C CA . ASP A 1 96 ? -0.196 7.491 -8.101 1.00 98.19 96 ASP A CA 1
ATOM 757 C C . ASP A 1 96 ? -0.155 9.013 -7.941 1.00 98.19 96 ASP A C 1
ATOM 759 O O . ASP A 1 96 ? 0.921 9.620 -8.051 1.00 98.19 96 ASP A O 1
ATOM 763 N N . ASP A 1 97 ? -1.303 9.590 -7.598 1.00 97.25 97 ASP A N 1
ATOM 764 C CA . ASP A 1 97 ? -1.504 11.032 -7.453 1.00 97.25 97 ASP A CA 1
ATOM 765 C C . ASP A 1 97 ? -1.796 11.445 -6.005 1.00 97.25 97 ASP A C 1
ATOM 767 O O . ASP A 1 97 ? -2.316 12.530 -5.765 1.00 97.25 97 ASP A O 1
ATOM 771 N N . LEU A 1 98 ? -1.481 10.575 -5.039 1.00 98.06 98 LEU A N 1
ATOM 772 C CA . LEU A 1 98 ? -1.707 10.839 -3.620 1.00 98.06 98 LEU A CA 1
ATOM 773 C C . LEU A 1 98 ? -0.399 11.132 -2.885 1.00 98.06 98 LEU A C 1
ATOM 775 O O . LEU A 1 98 ? 0.603 10.425 -3.058 1.00 98.06 98 LEU A O 1
ATOM 779 N N . SER A 1 99 ? -0.433 12.134 -2.008 1.00 97.56 99 SER A N 1
ATOM 780 C CA . SER A 1 99 ? 0.608 12.351 -1.005 1.00 97.56 99 SER A CA 1
ATOM 781 C C . SER A 1 99 ? 0.555 11.287 0.097 1.00 97.56 99 SER A C 1
ATOM 783 O O . SER A 1 99 ? -0.426 10.553 0.259 1.00 97.56 99 SER A O 1
ATOM 785 N N . GLU A 1 100 ? 1.618 11.205 0.898 1.00 97.81 100 GLU A N 1
ATOM 786 C CA . GLU A 1 100 ? 1.662 10.304 2.054 1.00 97.81 100 GLU A CA 1
ATOM 787 C C . GLU A 1 100 ? 0.558 10.635 3.075 1.00 97.81 100 GLU A C 1
ATOM 789 O O . GLU A 1 100 ? -0.052 9.729 3.651 1.00 97.81 100 GLU A O 1
ATOM 794 N N . GLU A 1 101 ? 0.267 11.923 3.270 1.00 98.19 101 GLU A N 1
ATOM 795 C CA . GLU A 1 101 ? -0.797 12.420 4.144 1.00 98.19 101 GLU A CA 1
ATOM 796 C C . GLU A 1 101 ? -2.186 12.067 3.612 1.00 98.19 101 GLU A C 1
ATOM 798 O O . GLU A 1 101 ? -3.039 11.648 4.391 1.00 98.19 101 GLU A O 1
ATOM 803 N N . GLU A 1 102 ? -2.417 12.188 2.303 1.00 98.62 102 GLU A N 1
ATOM 804 C CA . GLU A 1 102 ? -3.696 11.827 1.683 1.00 98.62 102 GLU A CA 1
ATOM 805 C C . GLU A 1 102 ? -3.957 10.322 1.772 1.00 98.62 102 GLU A C 1
ATOM 807 O O . GLU A 1 102 ? -5.065 9.904 2.117 1.00 98.62 102 GLU A O 1
ATOM 812 N N . VAL A 1 103 ? -2.931 9.500 1.526 1.00 98.62 103 VAL A N 1
ATOM 813 C CA . VAL A 1 103 ? -3.012 8.045 1.716 1.00 98.62 103 VAL A CA 1
ATOM 814 C C . VAL A 1 103 ? -3.351 7.714 3.169 1.00 98.62 103 VAL A C 1
ATOM 816 O O . VAL A 1 103 ? -4.261 6.923 3.422 1.00 98.62 103 VAL A O 1
ATOM 819 N N . LEU A 1 104 ? -2.658 8.328 4.134 1.00 98.81 104 LEU A N 1
ATOM 820 C CA . LEU A 1 104 ? -2.934 8.120 5.555 1.00 98.81 104 LEU A CA 1
ATOM 821 C C . LEU A 1 104 ? -4.356 8.559 5.928 1.00 98.81 104 LEU A C 1
ATOM 823 O O . LEU A 1 104 ? -5.059 7.803 6.594 1.00 98.81 104 LEU A O 1
ATOM 827 N N . GLY A 1 105 ? -4.785 9.740 5.481 1.00 98.69 105 GLY A N 1
ATOM 828 C CA . GLY A 1 105 ? -6.105 10.301 5.766 1.00 98.69 105 GLY A CA 1
ATOM 829 C C . GLY A 1 105 ? -7.239 9.411 5.265 1.00 98.69 105 GLY A C 1
ATOM 830 O O . GLY A 1 105 ? -8.119 9.056 6.045 1.00 98.69 105 GLY A O 1
ATOM 831 N N . ARG A 1 106 ? -7.166 8.955 4.006 1.00 98.62 106 ARG A N 1
ATOM 832 C CA . ARG A 1 106 ? -8.167 8.043 3.418 1.00 98.62 106 ARG A CA 1
ATOM 833 C C . ARG A 1 106 ? -8.251 6.714 4.161 1.00 98.62 106 ARG A C 1
ATOM 835 O O . ARG A 1 106 ? -9.332 6.161 4.349 1.00 98.62 106 ARG A O 1
ATOM 842 N N . VAL A 1 107 ? -7.107 6.188 4.595 1.00 98.50 107 VAL A N 1
ATOM 843 C CA . VAL A 1 107 ? -7.077 4.946 5.370 1.00 98.50 107 VAL A CA 1
ATOM 844 C C . VAL A 1 107 ? -7.673 5.158 6.758 1.00 98.50 107 VAL A C 1
ATOM 846 O O . VAL A 1 107 ? -8.452 4.325 7.204 1.00 98.50 107 VAL A O 1
ATOM 849 N N . VAL A 1 108 ? -7.346 6.255 7.442 1.00 98.44 108 VAL A N 1
ATOM 850 C CA . VAL A 1 108 ? -7.928 6.576 8.754 1.00 98.44 108 VAL A CA 1
ATOM 851 C C . VAL A 1 108 ? -9.442 6.735 8.651 1.00 98.44 108 VAL A C 1
ATOM 853 O O . VAL A 1 108 ? -10.155 6.123 9.437 1.00 98.44 108 VAL A O 1
ATOM 856 N N . GLU A 1 109 ? -9.939 7.464 7.652 1.00 98.31 109 GLU A N 1
ATOM 857 C CA . GLU A 1 109 ? -11.377 7.615 7.399 1.00 98.31 109 GLU A CA 1
ATOM 858 C C . GLU A 1 109 ? -12.072 6.252 7.250 1.00 98.31 109 GLU A C 1
ATOM 860 O O . GLU A 1 109 ? -13.070 5.977 7.918 1.00 98.31 109 GLU A O 1
ATOM 865 N N . PHE A 1 110 ? -11.490 5.352 6.452 1.00 98.06 110 PHE A N 1
ATOM 866 C CA . PHE A 1 110 ? -11.978 3.983 6.303 1.00 98.06 110 PHE A CA 1
ATOM 867 C C . PHE A 1 110 ? -11.992 3.194 7.625 1.00 98.06 110 PHE A C 1
ATOM 869 O O . PHE A 1 110 ? -12.927 2.433 7.884 1.00 98.06 110 PHE A O 1
ATOM 876 N N . LEU A 1 111 ? -10.958 3.344 8.459 1.00 97.06 111 LEU A N 1
ATOM 877 C CA . LEU A 1 111 ? -10.859 2.646 9.744 1.00 97.06 111 LEU A CA 1
ATOM 878 C C . LEU A 1 111 ? -11.881 3.172 10.758 1.00 97.06 111 LEU A C 1
ATOM 880 O O . LEU A 1 111 ? -12.484 2.373 11.474 1.00 97.06 111 LEU A O 1
ATOM 884 N N . GLU A 1 112 ? -12.089 4.487 10.813 1.00 96.19 112 GLU A N 1
ATOM 885 C CA . GLU A 1 112 ? -13.068 5.112 11.706 1.00 96.19 112 GLU A CA 1
ATOM 886 C C . GLU A 1 112 ? -14.503 4.755 11.304 1.00 96.19 112 GLU A C 1
ATOM 888 O O . GLU A 1 112 ? -15.308 4.434 12.172 1.00 96.19 112 GLU A O 1
ATOM 893 N N . ALA A 1 113 ? -14.806 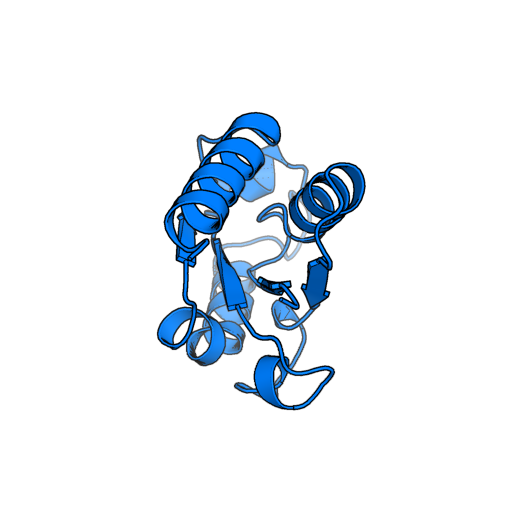4.677 10.004 1.00 95.25 113 ALA A N 1
ATOM 894 C CA . ALA A 1 113 ? -16.112 4.227 9.510 1.00 95.25 113 ALA A CA 1
ATOM 895 C C . ALA A 1 113 ? -16.447 2.763 9.868 1.00 95.25 113 ALA A C 1
ATOM 897 O O . ALA A 1 113 ? -17.594 2.338 9.745 1.00 95.25 113 ALA A O 1
ATOM 898 N N . ARG A 1 114 ? -15.449 1.977 10.291 1.00 88.31 114 ARG A N 1
ATOM 899 C CA . ARG A 1 114 ? -15.595 0.580 10.729 1.00 88.31 114 ARG A CA 1
ATOM 900 C C . ARG A 1 114 ? -15.535 0.410 12.244 1.00 88.31 114 ARG A C 1
ATOM 902 O O . ARG A 1 114 ? -15.577 -0.727 12.722 1.00 88.31 114 ARG A O 1
ATOM 909 N N . ARG A 1 115 ? -15.409 1.499 13.005 1.00 83.69 115 ARG A N 1
ATOM 910 C CA . ARG A 1 115 ? -15.545 1.426 14.459 1.00 83.69 115 ARG A CA 1
ATOM 911 C C . ARG A 1 115 ? -17.019 1.195 14.821 1.00 83.69 115 ARG A C 1
ATOM 913 O O . ARG A 1 115 ? -17.880 1.809 14.196 1.00 83.69 115 ARG A O 1
ATOM 920 N N . PRO A 1 116 ? -17.301 0.278 15.762 1.00 60.00 116 PRO A N 1
ATOM 921 C CA . PRO A 1 116 ? -18.653 0.052 16.259 1.00 60.00 116 PRO A CA 1
ATOM 922 C C . PRO A 1 116 ? -19.205 1.269 17.006 1.00 60.00 11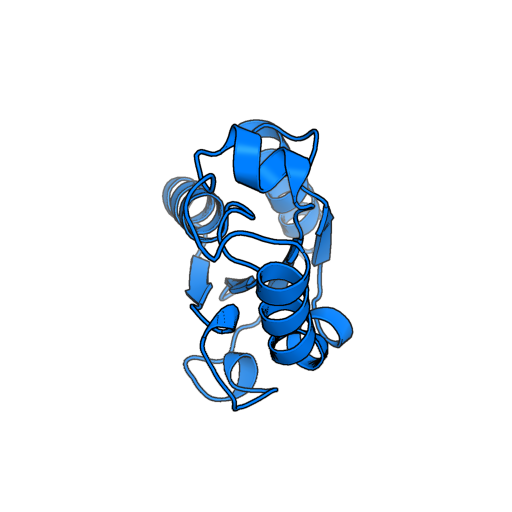6 PRO A C 1
ATOM 924 O O . PRO A 1 116 ? -18.390 2.043 17.563 1.00 60.00 116 PRO A O 1
#

Sequence (116 aa):
MRIKVVGPCASGKSVLAAGLRRLGYNASSAAQDHSYVPDMWRRINPPDLLIYLDVGLEAAHRRGRTGHGWDQEYLDRQKARLEHARAHSDLYLDTDDLSEEEVLGRVVEFLEARRP

pLDDT: mean 96.38, std 4.77, range [60.0, 98.88]

Secondary structure (DSSP, 8-state):
-EEEEE-STTSSHHHHHHHHHHTT-EEEE--GGG-S-TTHHHHSS--SEEEEEE--HHHHHHTT--STT-SHHHHHHHHHHHHHHHHT-SEEEE-TT--HHHHHHHHHHHHHTT--